Protein AF-A0A838HNY4-F1 (afdb_monomer)

Structure (mmCIF, N/CA/C/O backbone):
data_AF-A0A838HNY4-F1
#
_entry.id   AF-A0A838HNY4-F1
#
loop_
_atom_site.group_PDB
_atom_site.id
_atom_site.type_symbol
_atom_site.label_atom_id
_atom_site.label_alt_id
_atom_site.label_comp_id
_atom_site.label_asym_id
_atom_site.label_entity_id
_atom_site.label_seq_id
_atom_site.pdbx_PDB_ins_code
_atom_site.Cartn_x
_atom_site.Cartn_y
_atom_site.Cartn_z
_atom_site.occupancy
_atom_site.B_iso_or_equiv
_atom_site.auth_seq_id
_atom_site.auth_comp_id
_atom_site.auth_asym_id
_atom_site.auth_atom_id
_atom_site.pdbx_PDB_model_num
ATOM 1 N N . MET A 1 1 ? 9.408 7.487 13.469 1.00 67.75 1 MET A N 1
ATOM 2 C CA . MET A 1 1 ? 10.655 7.721 12.706 1.00 67.75 1 MET A CA 1
ATOM 3 C C . MET A 1 1 ? 10.752 6.791 11.508 1.00 67.75 1 MET A C 1
ATOM 5 O O . MET A 1 1 ? 10.951 7.305 10.418 1.00 67.75 1 MET A O 1
ATOM 9 N N . GLU A 1 2 ? 10.502 5.488 11.677 1.00 90.25 2 GLU A N 1
ATOM 10 C CA . GLU A 1 2 ? 10.573 4.501 10.584 1.00 90.25 2 GLU A CA 1
ATOM 11 C C . GLU A 1 2 ? 9.716 4.840 9.360 1.00 90.25 2 GLU A C 1
ATOM 13 O O . GLU A 1 2 ? 10.266 4.947 8.275 1.00 90.25 2 GLU A O 1
ATOM 18 N N . MET A 1 3 ? 8.417 5.132 9.516 1.00 92.62 3 MET A N 1
ATOM 19 C CA . MET A 1 3 ? 7.549 5.403 8.356 1.00 92.62 3 MET A CA 1
ATOM 20 C C . MET A 1 3 ? 8.058 6.552 7.478 1.00 92.62 3 MET A C 1
ATOM 22 O O . MET A 1 3 ? 8.170 6.400 6.271 1.00 92.62 3 MET A O 1
ATOM 26 N N . ARG A 1 4 ? 8.468 7.671 8.090 1.00 94.00 4 ARG A N 1
ATOM 27 C CA . ARG A 1 4 ? 9.034 8.822 7.368 1.00 94.00 4 ARG A CA 1
ATOM 28 C C . ARG A 1 4 ? 10.307 8.451 6.606 1.00 94.00 4 ARG A C 1
ATOM 30 O O . ARG A 1 4 ? 10.502 8.918 5.492 1.00 94.00 4 ARG A O 1
ATOM 37 N N . ARG A 1 5 ? 11.172 7.636 7.213 1.00 95.12 5 ARG A N 1
ATOM 38 C CA . ARG A 1 5 ? 12.412 7.181 6.582 1.00 95.12 5 ARG A CA 1
ATOM 39 C C . ARG A 1 5 ? 12.121 6.258 5.400 1.00 95.12 5 ARG A C 1
ATOM 41 O O . ARG A 1 5 ? 12.681 6.465 4.332 1.00 95.12 5 ARG A O 1
ATOM 48 N N . THR A 1 6 ? 11.233 5.282 5.585 1.00 95.31 6 THR A N 1
ATOM 49 C CA . THR A 1 6 ? 10.832 4.345 4.530 1.00 95.31 6 THR A CA 1
ATOM 50 C C . THR A 1 6 ? 10.193 5.080 3.355 1.00 95.31 6 THR A C 1
ATOM 52 O O . THR A 1 6 ? 10.566 4.817 2.217 1.00 95.31 6 THR A O 1
ATOM 55 N N . THR A 1 7 ? 9.309 6.051 3.616 1.00 94.44 7 THR A N 1
ATOM 56 C CA . THR A 1 7 ? 8.749 6.904 2.561 1.00 94.44 7 THR A CA 1
ATOM 57 C C . THR A 1 7 ? 9.852 7.672 1.842 1.00 94.44 7 THR A C 1
ATOM 59 O O . THR A 1 7 ? 9.873 7.658 0.622 1.00 94.44 7 THR A O 1
ATOM 62 N N . GLY A 1 8 ? 10.806 8.266 2.571 1.00 96.19 8 GLY A N 1
ATOM 63 C CA . GLY A 1 8 ? 11.938 8.980 1.971 1.00 96.19 8 GLY A CA 1
ATOM 64 C C . GLY A 1 8 ? 12.759 8.115 1.011 1.00 96.19 8 GLY A C 1
ATOM 65 O O . GLY A 1 8 ? 12.997 8.528 -0.117 1.00 96.19 8 GLY A O 1
ATOM 66 N N . HIS A 1 9 ? 13.117 6.891 1.414 1.00 96.38 9 HIS A N 1
ATOM 67 C CA . HIS A 1 9 ? 13.822 5.963 0.525 1.00 96.38 9 HIS A CA 1
ATOM 68 C C . HIS A 1 9 ? 12.985 5.587 -0.707 1.00 96.38 9 HIS A C 1
ATOM 70 O O . HIS A 1 9 ? 13.527 5.495 -1.801 1.00 96.38 9 HIS A O 1
ATOM 76 N N . LEU A 1 10 ? 11.672 5.372 -0.555 1.00 95.75 10 LEU A N 1
ATOM 77 C CA . LEU A 1 10 ? 10.804 5.065 -1.696 1.00 95.75 10 LEU A CA 1
ATOM 78 C C . LEU A 1 10 ? 10.710 6.261 -2.654 1.00 95.75 10 LEU A C 1
ATOM 80 O O . LEU A 1 10 ? 10.773 6.075 -3.866 1.00 95.75 10 LEU A O 1
ATOM 84 N N . THR A 1 11 ? 10.642 7.484 -2.121 1.00 95.69 11 THR A N 1
ATOM 85 C CA . THR A 1 11 ? 10.626 8.726 -2.907 1.00 95.69 11 THR A CA 1
ATOM 86 C C . THR A 1 11 ? 11.884 8.899 -3.764 1.00 95.69 11 THR A C 1
ATOM 88 O O . THR A 1 11 ? 11.793 9.438 -4.859 1.00 95.69 11 THR A O 1
ATOM 91 N N . GLU A 1 12 ? 13.045 8.412 -3.319 1.00 96.44 12 GLU A N 1
ATOM 92 C CA . GLU A 1 12 ? 14.286 8.438 -4.113 1.00 96.44 12 GLU A CA 1
ATOM 93 C C . GLU A 1 12 ? 14.263 7.475 -5.313 1.00 96.44 12 GLU A C 1
ATOM 95 O O . GLU A 1 12 ? 15.058 7.620 -6.244 1.00 96.44 12 GLU A O 1
ATOM 100 N N . LEU A 1 13 ? 13.370 6.482 -5.298 1.00 95.25 13 LEU A N 1
ATOM 101 C CA . LEU A 1 13 ? 13.267 5.469 -6.346 1.00 95.25 13 LEU A CA 1
ATOM 102 C C . LEU A 1 13 ? 12.204 5.805 -7.390 1.00 95.25 13 LEU A C 1
ATOM 104 O O . LEU A 1 13 ? 12.323 5.330 -8.518 1.00 95.25 13 LEU A O 1
ATOM 108 N N . VAL A 1 14 ? 11.182 6.580 -7.028 1.00 95.00 14 VAL A N 1
ATOM 109 C CA . VAL A 1 14 ? 10.046 6.902 -7.903 1.00 95.00 14 VAL A CA 1
ATOM 110 C C . VAL A 1 14 ? 10.298 8.182 -8.724 1.00 95.00 14 VAL A C 1
ATOM 112 O O . VAL A 1 14 ? 11.007 9.078 -8.264 1.00 95.00 14 VAL A O 1
ATOM 115 N N . PRO A 1 15 ? 9.723 8.308 -9.936 1.00 96.50 15 PRO A N 1
ATOM 116 C CA . PRO A 1 15 ? 8.837 7.340 -10.575 1.00 96.50 15 PRO A CA 1
ATOM 117 C C . PRO A 1 15 ? 9.575 6.083 -11.054 1.00 96.50 15 PRO A C 1
ATOM 119 O O . PRO A 1 15 ? 10.729 6.149 -11.469 1.00 96.50 15 PRO A O 1
ATOM 122 N N . VAL A 1 16 ? 8.887 4.942 -11.007 1.00 96.69 16 VAL A N 1
ATOM 123 C CA . VAL A 1 16 ? 9.326 3.688 -11.643 1.00 96.69 16 VAL A CA 1
ATOM 124 C C . VAL A 1 16 ? 8.280 3.189 -12.628 1.00 96.69 16 VAL A C 1
ATOM 126 O O . VAL A 1 16 ? 7.083 3.411 -12.453 1.00 96.69 16 VAL A O 1
ATOM 129 N N . THR A 1 17 ? 8.723 2.481 -13.656 1.00 97.56 17 THR A N 1
ATOM 130 C CA . THR A 1 17 ? 7.870 1.789 -14.625 1.00 97.56 17 THR A CA 1
ATOM 131 C C . THR A 1 17 ? 7.929 0.279 -14.418 1.00 97.56 17 THR A C 1
ATOM 133 O O . THR A 1 17 ? 8.918 -0.254 -13.916 1.00 97.56 17 THR A O 1
ATOM 136 N N . ALA A 1 18 ? 6.893 -0.439 -14.860 1.00 95.88 18 ALA A N 1
ATOM 137 C CA . ALA A 1 18 ? 6.887 -1.902 -14.822 1.00 95.88 18 ALA A CA 1
ATOM 138 C C . ALA A 1 18 ? 8.100 -2.504 -15.558 1.00 95.88 18 ALA A C 1
ATOM 140 O O . ALA A 1 18 ? 8.735 -3.416 -15.040 1.00 95.88 18 ALA A O 1
ATOM 141 N N . ALA A 1 19 ? 8.476 -1.933 -16.709 1.00 96.69 19 ALA A N 1
ATOM 142 C CA . ALA A 1 19 ? 9.626 -2.382 -17.494 1.00 96.69 19 ALA A CA 1
ATOM 143 C C . ALA A 1 19 ? 10.960 -2.236 -16.739 1.00 96.69 19 ALA A C 1
ATOM 145 O O . ALA A 1 19 ? 11.823 -3.103 -16.843 1.00 96.69 19 ALA A O 1
ATOM 146 N N . GLU A 1 20 ? 11.142 -1.169 -15.953 1.00 96.81 20 GLU A N 1
ATOM 147 C CA . GLU A 1 20 ? 12.337 -1.005 -15.112 1.00 96.81 20 GLU A CA 1
ATOM 148 C C . GLU A 1 20 ? 12.377 -2.021 -13.967 1.00 96.81 20 GLU A C 1
ATOM 150 O O . GLU A 1 20 ? 13.442 -2.553 -13.658 1.00 96.81 20 GLU A O 1
ATOM 155 N N . LEU A 1 21 ? 11.226 -2.304 -13.347 1.00 95.88 21 LEU A N 1
ATOM 156 C CA . LEU A 1 21 ? 11.118 -3.315 -12.291 1.00 95.88 21 LEU A CA 1
ATOM 157 C C . LEU A 1 21 ? 11.334 -4.735 -12.842 1.00 95.88 21 LEU A C 1
ATOM 159 O O . LEU A 1 21 ? 11.882 -5.590 -12.153 1.00 95.88 21 LEU A O 1
ATOM 163 N N . GLU A 1 22 ? 10.946 -4.990 -14.088 1.00 95.25 22 GLU A N 1
ATOM 164 C CA . GLU A 1 22 ? 11.185 -6.268 -14.759 1.00 95.25 22 GLU A CA 1
ATOM 165 C C . GLU A 1 22 ? 12.661 -6.439 -15.156 1.00 95.25 22 GLU A C 1
ATOM 167 O O . GLU A 1 22 ? 13.231 -7.521 -15.008 1.00 95.25 22 GLU A O 1
ATOM 172 N N . ALA A 1 23 ? 13.309 -5.360 -15.608 1.00 96.69 23 ALA A N 1
ATOM 173 C CA . ALA A 1 23 ? 14.697 -5.382 -16.062 1.00 96.69 23 ALA A CA 1
ATOM 174 C C . ALA A 1 23 ? 15.736 -5.428 -14.923 1.00 96.69 23 ALA A C 1
ATOM 176 O O . ALA A 1 23 ? 16.845 -5.925 -15.133 1.00 96.69 23 ALA A O 1
ATOM 177 N N . ASP A 1 24 ? 15.411 -4.919 -13.728 1.00 96.62 24 ASP A N 1
ATOM 178 C CA . ASP A 1 24 ? 16.316 -4.893 -12.573 1.00 96.62 24 ASP A CA 1
ATOM 179 C C . ASP A 1 24 ? 15.670 -5.491 -11.316 1.00 96.62 24 ASP A C 1
ATOM 181 O O . ASP A 1 24 ? 14.986 -4.819 -10.537 1.00 96.62 24 ASP A O 1
ATOM 185 N N . TRP A 1 25 ? 15.981 -6.765 -11.063 1.00 93.75 25 TRP A N 1
ATOM 186 C CA . TRP A 1 25 ? 15.477 -7.497 -9.901 1.00 93.75 25 TRP A CA 1
ATOM 187 C C . TRP A 1 25 ? 15.862 -6.857 -8.559 1.00 93.75 25 TRP A C 1
ATOM 189 O O . TRP A 1 25 ? 15.126 -7.004 -7.585 1.00 93.75 25 TRP A O 1
ATOM 199 N N . ARG A 1 26 ? 16.994 -6.139 -8.473 1.00 96.69 26 ARG A N 1
ATOM 200 C CA . ARG A 1 26 ? 17.410 -5.477 -7.223 1.00 96.69 26 ARG A CA 1
ATOM 201 C C . ARG A 1 26 ? 16.536 -4.267 -6.955 1.00 96.69 26 ARG A C 1
ATOM 203 O O . ARG A 1 26 ? 16.110 -4.061 -5.820 1.00 96.69 26 ARG A O 1
ATOM 210 N N . ARG A 1 27 ? 16.262 -3.485 -8.003 1.00 96.00 27 ARG A N 1
ATOM 211 C CA . ARG A 1 27 ? 15.351 -2.342 -7.927 1.00 96.00 27 ARG A CA 1
ATOM 212 C C . ARG A 1 27 ? 13.949 -2.806 -7.552 1.00 96.00 27 ARG A C 1
ATOM 214 O O . ARG A 1 27 ? 13.369 -2.243 -6.628 1.00 96.00 27 ARG A O 1
ATOM 221 N N . ARG A 1 28 ? 13.452 -3.867 -8.197 1.00 95.19 28 ARG A N 1
ATOM 222 C CA . ARG A 1 28 ? 12.175 -4.505 -7.850 1.00 95.19 28 ARG A CA 1
ATOM 223 C C . ARG A 1 28 ? 12.119 -4.923 -6.386 1.00 95.19 28 ARG A C 1
ATOM 225 O O . ARG A 1 28 ? 11.242 -4.446 -5.677 1.00 95.19 28 ARG A O 1
ATOM 232 N N . ALA A 1 29 ? 13.080 -5.722 -5.924 1.00 94.38 29 ALA A N 1
ATOM 233 C CA . ALA A 1 29 ? 13.099 -6.215 -4.549 1.00 94.38 29 ALA A CA 1
ATOM 234 C C . ALA A 1 29 ? 13.136 -5.072 -3.520 1.00 94.38 29 ALA A C 1
ATOM 236 O O . ALA A 1 29 ? 12.493 -5.149 -2.475 1.00 94.38 29 ALA A O 1
ATOM 237 N N . LEU A 1 30 ? 13.864 -3.988 -3.811 1.00 96.44 30 LEU A N 1
ATOM 238 C CA . LEU A 1 30 ? 13.903 -2.819 -2.936 1.00 96.44 30 LEU A CA 1
ATOM 239 C C . LEU A 1 30 ? 12.557 -2.077 -2.903 1.00 96.44 30 LEU A C 1
ATOM 241 O O . LEU A 1 30 ? 12.102 -1.710 -1.821 1.00 96.44 30 LEU A O 1
ATOM 245 N N . VAL A 1 31 ? 11.917 -1.867 -4.058 1.00 96.56 31 VAL A N 1
ATOM 246 C CA . VAL A 1 31 ? 10.597 -1.217 -4.142 1.00 96.56 31 VAL A CA 1
ATOM 247 C C . VAL A 1 31 ? 9.531 -2.059 -3.441 1.00 96.56 31 VAL A C 1
ATOM 249 O O . VAL A 1 31 ? 8.792 -1.518 -2.621 1.00 96.56 31 VAL A O 1
ATOM 252 N N . GLU A 1 32 ? 9.491 -3.367 -3.705 1.00 95.38 32 GLU A N 1
ATOM 253 C CA . GLU A 1 32 ? 8.602 -4.321 -3.031 1.00 95.38 32 GLU A CA 1
ATOM 254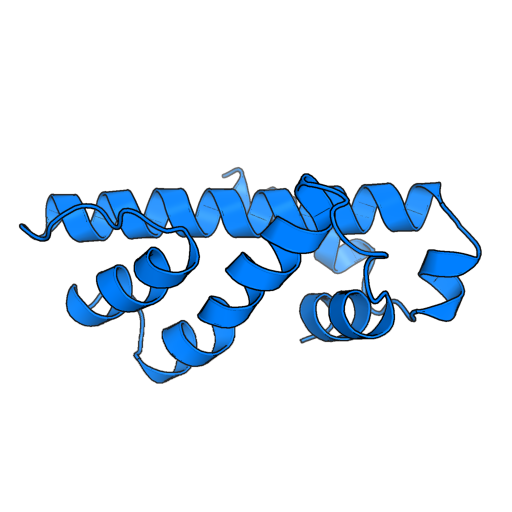 C C . GLU A 1 32 ? 8.797 -4.249 -1.512 1.00 95.38 32 GLU A C 1
ATOM 256 O O . GLU A 1 32 ? 7.847 -3.965 -0.788 1.00 95.38 32 GLU A O 1
ATOM 261 N N . HIS A 1 33 ? 10.036 -4.370 -1.026 1.00 95.12 33 HIS A N 1
ATOM 262 C CA . HIS A 1 33 ? 10.332 -4.322 0.405 1.00 95.12 33 HIS A CA 1
ATOM 263 C C . HIS A 1 33 ? 9.890 -3.010 1.072 1.00 95.12 33 HIS A C 1
ATOM 265 O O . HIS A 1 33 ? 9.291 -3.017 2.151 1.00 95.12 33 HIS A O 1
ATOM 271 N N . LEU A 1 34 ? 10.184 -1.862 0.453 1.00 96.62 34 LEU A N 1
ATOM 272 C CA . LEU A 1 34 ? 9.789 -0.558 0.991 1.00 96.62 34 LEU A CA 1
ATOM 273 C C . LEU A 1 34 ? 8.265 -0.397 0.997 1.00 96.62 34 LEU A C 1
ATOM 275 O O . LEU A 1 34 ?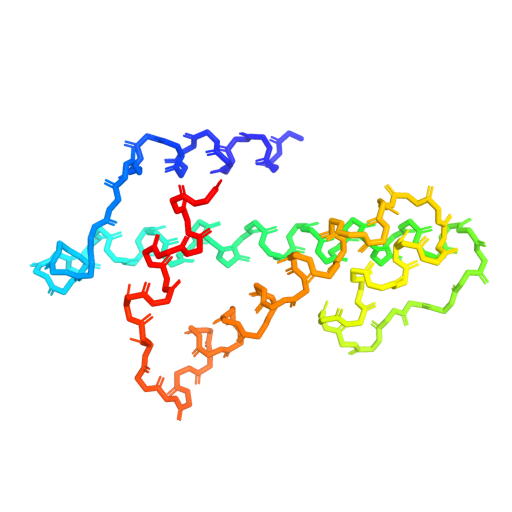 7.713 0.112 1.975 1.00 96.62 34 LEU A O 1
ATOM 279 N N . PHE A 1 35 ? 7.587 -0.859 -0.055 1.00 95.75 35 PHE A N 1
ATOM 280 C CA . PHE A 1 35 ? 6.131 -0.848 -0.150 1.00 95.75 35 PHE A CA 1
ATOM 281 C C . PHE A 1 35 ? 5.487 -1.720 0.935 1.00 95.75 35 PHE A C 1
ATOM 283 O O . PHE A 1 35 ? 4.659 -1.228 1.705 1.00 95.75 35 PHE A O 1
ATOM 290 N N . GLU A 1 36 ? 5.911 -2.980 1.065 1.00 94.88 36 GLU A N 1
ATOM 291 C CA . GLU A 1 36 ? 5.431 -3.889 2.110 1.00 94.88 36 GLU A CA 1
ATOM 292 C C . GLU A 1 36 ? 5.612 -3.273 3.497 1.00 94.88 36 GLU A C 1
ATOM 294 O O . GLU A 1 36 ? 4.684 -3.265 4.312 1.00 94.88 36 GLU A O 1
ATOM 299 N N . ARG A 1 37 ? 6.786 -2.679 3.744 1.00 96.00 37 ARG A N 1
ATOM 300 C CA . ARG A 1 37 ? 7.106 -2.053 5.023 1.00 96.00 37 ARG A CA 1
ATOM 301 C C . ARG A 1 37 ? 6.201 -0.864 5.337 1.00 96.00 37 ARG A C 1
ATOM 303 O O . ARG A 1 37 ? 5.799 -0.694 6.489 1.00 96.00 37 ARG A O 1
ATOM 310 N N . LEU A 1 38 ? 5.871 -0.037 4.344 1.00 96.06 38 LEU A N 1
ATOM 311 C CA . LEU A 1 38 ? 4.937 1.079 4.520 1.00 96.06 38 LEU A CA 1
ATOM 312 C C . LEU A 1 38 ? 3.524 0.592 4.833 1.00 96.06 38 LEU A C 1
ATOM 314 O O . LEU A 1 38 ? 2.875 1.146 5.725 1.00 96.06 38 LEU A O 1
ATOM 318 N N . VAL A 1 39 ? 3.060 -0.452 4.148 1.00 95.31 39 VAL A N 1
ATOM 319 C CA . VAL A 1 39 ? 1.752 -1.059 4.415 1.00 95.31 39 VAL A CA 1
ATOM 320 C C . VAL A 1 39 ? 1.703 -1.644 5.829 1.00 95.31 39 VAL A C 1
ATOM 322 O O . VAL A 1 39 ? 0.769 -1.344 6.569 1.00 95.31 39 VAL A O 1
ATOM 325 N N . GLU A 1 40 ? 2.719 -2.395 6.259 1.00 94.69 40 GLU A N 1
ATOM 326 C CA . GLU A 1 40 ? 2.797 -2.950 7.620 1.00 94.69 40 GLU A CA 1
ATOM 327 C C . GLU A 1 40 ? 2.762 -1.874 8.706 1.00 94.69 40 GLU A C 1
ATOM 329 O O . GLU A 1 40 ? 2.020 -1.990 9.683 1.00 94.69 40 GLU A O 1
ATOM 334 N N . LEU A 1 41 ? 3.553 -0.811 8.536 1.00 95.69 41 LEU A N 1
ATOM 335 C CA . LEU A 1 41 ? 3.575 0.309 9.474 1.00 95.69 41 LEU A CA 1
ATOM 336 C C . LEU A 1 41 ? 2.215 1.008 9.528 1.00 95.69 41 LEU A C 1
ATOM 338 O O . LEU A 1 41 ? 1.752 1.348 10.617 1.00 95.69 41 LEU A O 1
ATOM 342 N N . SER A 1 42 ? 1.560 1.177 8.377 1.00 95.44 42 SER A N 1
ATOM 343 C CA . SER A 1 42 ? 0.221 1.767 8.299 1.00 95.44 42 SER A CA 1
ATOM 344 C C . SER A 1 42 ? -0.797 0.917 9.056 1.00 95.44 42 SER A C 1
ATOM 346 O O . SER A 1 42 ? -1.526 1.437 9.894 1.00 95.44 42 SER A O 1
ATOM 348 N N . VAL A 1 43 ? -0.800 -0.399 8.828 1.00 94.56 43 VAL A N 1
ATOM 349 C CA . VAL A 1 43 ? -1.698 -1.346 9.504 1.00 94.56 43 VAL A CA 1
ATOM 350 C C . VAL A 1 43 ? -1.456 -1.350 11.013 1.00 94.56 43 VAL A C 1
ATOM 352 O O . VAL A 1 43 ? -2.410 -1.259 11.781 1.00 94.56 43 VAL A O 1
ATOM 355 N N . ALA A 1 44 ? -0.199 -1.380 11.461 1.00 93.88 44 ALA A N 1
ATOM 356 C CA . ALA A 1 44 ? 0.133 -1.323 12.884 1.00 93.88 44 ALA A CA 1
ATOM 357 C C . ALA A 1 44 ? -0.364 -0.027 13.552 1.00 93.88 44 ALA A C 1
ATOM 359 O O . ALA A 1 44 ? -0.939 -0.077 14.642 1.00 93.88 44 ALA A O 1
ATOM 360 N N . ILE A 1 45 ? -0.182 1.125 12.895 1.00 93.69 45 ILE A N 1
ATOM 361 C CA . ILE A 1 45 ? -0.685 2.420 13.379 1.00 93.69 45 ILE A CA 1
ATOM 362 C C . ILE A 1 45 ? -2.215 2.405 13.438 1.00 93.69 45 ILE A C 1
ATOM 364 O O . ILE A 1 45 ? -2.790 2.754 14.469 1.00 93.69 45 ILE A O 1
ATOM 368 N N . ASN A 1 46 ? -2.868 1.961 12.366 1.00 94.38 46 ASN A N 1
ATOM 369 C CA . ASN A 1 46 ? -4.321 1.885 12.269 1.00 94.38 46 ASN A CA 1
ATOM 370 C C . ASN A 1 46 ? -4.919 1.021 13.384 1.00 94.38 46 ASN A C 1
ATOM 372 O O . ASN A 1 46 ? -5.819 1.466 14.095 1.00 94.38 46 ASN A O 1
ATOM 376 N N . SER A 1 47 ? -4.380 -0.184 13.583 1.00 92.81 47 SER A N 1
ATOM 377 C CA . SER A 1 47 ? -4.819 -1.109 14.629 1.00 92.81 47 SER A CA 1
ATOM 378 C C . SER A 1 47 ? -4.616 -0.530 16.026 1.00 92.81 47 SER A C 1
ATOM 380 O O . SER A 1 47 ? -5.505 -0.637 16.870 1.00 92.81 47 SER A O 1
ATOM 382 N N . HIS A 1 48 ? -3.477 0.126 16.273 1.00 92.62 48 HIS A N 1
ATOM 383 C CA . HIS A 1 48 ? -3.217 0.783 17.551 1.00 92.62 48 HIS A CA 1
ATOM 384 C C . HIS A 1 48 ? -4.229 1.899 17.833 1.00 92.62 48 HIS A C 1
ATOM 386 O O . HIS A 1 48 ? -4.781 1.975 18.930 1.00 92.62 48 HIS A O 1
ATOM 392 N N . VAL A 1 49 ? -4.507 2.747 16.840 1.00 92.00 49 VAL A N 1
ATOM 393 C CA . VAL A 1 49 ? -5.445 3.865 16.985 1.00 92.00 49 VAL A CA 1
ATOM 394 C C . VAL A 1 49 ? -6.885 3.382 17.150 1.00 92.00 49 VAL A C 1
ATOM 396 O O . VAL A 1 49 ? -7.596 3.899 18.013 1.00 92.00 49 VAL A O 1
ATOM 399 N N . ALA A 1 50 ? -7.305 2.379 16.377 1.00 90.62 50 ALA A N 1
ATOM 400 C CA . ALA A 1 50 ? -8.630 1.780 16.501 1.00 90.62 50 ALA A CA 1
ATOM 401 C C . ALA A 1 50 ? -8.845 1.190 17.906 1.00 90.62 50 ALA A C 1
ATOM 403 O O . ALA A 1 50 ? -9.845 1.501 18.555 1.00 90.62 50 ALA A O 1
ATOM 404 N N . ALA A 1 51 ? -7.869 0.432 18.420 1.00 90.06 51 ALA A N 1
ATOM 405 C CA . ALA A 1 51 ? -7.923 -0.135 19.768 1.00 90.06 51 ALA A CA 1
ATOM 406 C C . ALA A 1 51 ? -7.947 0.950 20.860 1.00 90.06 51 ALA A C 1
ATOM 408 O O . ALA A 1 51 ? -8.748 0.887 21.793 1.00 90.06 51 ALA A O 1
ATOM 409 N N . ALA A 1 52 ? -7.112 1.986 20.730 1.00 90.88 52 ALA A N 1
ATOM 410 C CA . ALA A 1 52 ? -7.041 3.083 21.697 1.00 90.88 52 ALA A CA 1
ATOM 411 C C . ALA A 1 52 ? -8.345 3.897 21.791 1.00 90.88 52 ALA A C 1
ATOM 413 O O . ALA A 1 52 ? -8.605 4.523 22.817 1.00 90.88 52 ALA A O 1
ATOM 414 N N . ARG A 1 53 ? -9.174 3.889 20.738 1.00 88.12 53 ARG A N 1
ATOM 415 C CA . ARG A 1 53 ? -10.470 4.585 20.692 1.00 88.12 53 ARG A CA 1
ATOM 416 C C . ARG A 1 53 ? -11.662 3.678 21.032 1.00 88.12 53 ARG A C 1
ATOM 418 O O . ARG A 1 53 ? -12.802 4.061 20.791 1.00 88.12 53 ARG A O 1
ATOM 425 N N . GLY A 1 54 ? -11.409 2.507 21.624 1.00 72.69 54 GLY A N 1
ATOM 426 C CA . GLY A 1 54 ? -12.444 1.572 22.081 1.00 72.69 54 GLY A CA 1
ATOM 427 C C . GLY A 1 54 ? -13.012 0.668 20.984 1.00 72.69 54 GLY A C 1
ATOM 428 O O . GLY A 1 54 ? -14.001 -0.022 21.223 1.00 72.69 54 GLY A O 1
ATOM 429 N N . GLY A 1 55 ? -12.404 0.670 19.794 1.00 75.06 55 GLY A N 1
ATOM 430 C CA . GLY A 1 55 ? -12.733 -0.244 18.707 1.00 75.06 55 GLY A CA 1
ATOM 431 C C . GLY A 1 55 ? -12.083 -1.618 18.877 1.00 75.06 55 GLY A C 1
ATOM 432 O O . GLY A 1 55 ? -11.137 -1.798 19.646 1.00 75.06 55 GLY A O 1
ATOM 433 N N . VAL A 1 56 ? -12.586 -2.597 18.126 1.00 72.44 56 VAL A N 1
ATOM 434 C CA . VAL A 1 56 ? -11.966 -3.925 18.024 1.00 72.44 56 VAL A CA 1
ATOM 435 C C . VAL A 1 56 ? -10.784 -3.835 17.050 1.00 72.44 56 VAL A C 1
ATOM 437 O O . VAL A 1 56 ? -10.939 -3.233 15.982 1.00 72.44 56 VAL A O 1
ATOM 440 N N . PRO A 1 57 ? -9.604 -4.388 17.390 1.00 70.50 57 PRO A N 1
ATOM 441 C CA . PRO A 1 57 ? -8.500 -4.477 16.447 1.00 70.50 57 PRO A CA 1
ATOM 442 C C . PRO A 1 57 ? -8.949 -5.223 15.183 1.00 70.50 57 PRO A C 1
ATOM 444 O O . PRO A 1 57 ? -9.604 -6.251 15.301 1.00 70.50 57 PRO A O 1
ATOM 447 N N . PRO A 1 58 ? -8.618 -4.724 13.988 1.00 80.50 58 PRO A N 1
ATOM 448 C CA . PRO A 1 58 ? -8.998 -5.364 12.737 1.00 80.50 58 PRO A CA 1
ATOM 449 C C . PRO A 1 58 ? -8.291 -6.717 12.584 1.00 80.50 5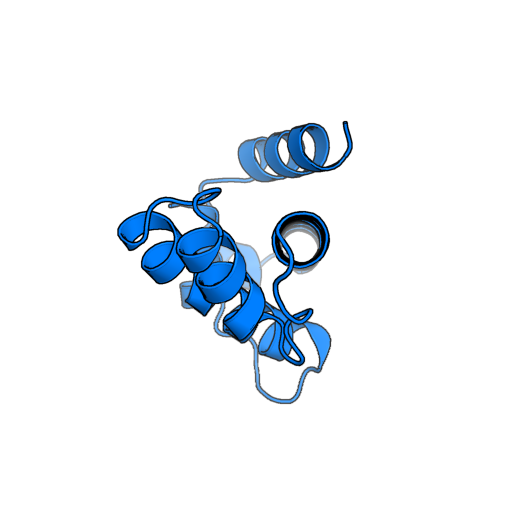8 PRO A C 1
ATOM 451 O O . PRO A 1 58 ? -7.075 -6.817 12.761 1.00 80.50 58 PRO A O 1
ATOM 454 N N . ASP A 1 59 ? -9.049 -7.731 12.178 1.00 81.00 59 ASP A N 1
ATOM 455 C CA . ASP A 1 59 ? -8.545 -9.097 11.971 1.00 81.00 59 ASP A CA 1
ATOM 456 C C . ASP A 1 59 ? -7.763 -9.227 10.649 1.00 81.00 59 ASP A C 1
ATOM 458 O O . ASP A 1 59 ? -6.997 -10.167 10.438 1.00 81.00 59 ASP A O 1
ATOM 462 N N . GLU A 1 60 ? -7.940 -8.252 9.753 1.00 86.25 60 GLU A N 1
ATOM 463 C CA . GLU A 1 60 ? -7.360 -8.212 8.415 1.00 86.25 60 GLU A CA 1
ATOM 464 C C . GLU A 1 60 ? -6.657 -6.877 8.140 1.00 86.25 60 GLU A C 1
ATOM 466 O O . GLU A 1 60 ? -7.116 -5.803 8.537 1.00 86.25 60 GLU A O 1
ATOM 471 N N . TYR A 1 61 ? -5.576 -6.920 7.354 1.00 87.81 61 TYR A N 1
ATOM 472 C CA . TYR A 1 61 ? -4.791 -5.729 7.003 1.00 87.81 61 TYR A CA 1
ATOM 473 C C . TYR A 1 61 ? -5.649 -4.658 6.320 1.00 87.81 61 TYR A C 1
ATOM 475 O O . TYR A 1 61 ? -5.585 -3.481 6.680 1.00 87.81 61 TYR A O 1
ATOM 483 N N . ARG A 1 62 ? -6.497 -5.062 5.365 1.00 89.38 62 ARG A N 1
ATOM 484 C CA . ARG A 1 62 ? -7.387 -4.143 4.641 1.00 89.38 62 ARG A CA 1
ATOM 485 C C . ARG A 1 62 ? -8.418 -3.499 5.567 1.00 89.38 62 ARG A C 1
ATOM 487 O O . ARG A 1 62 ? -8.677 -2.304 5.446 1.00 89.38 62 ARG A O 1
ATOM 494 N N . ALA A 1 63 ? -8.958 -4.265 6.516 1.00 91.94 63 ALA A N 1
ATOM 495 C CA . ALA A 1 63 ? -9.930 -3.769 7.486 1.00 91.94 63 ALA A CA 1
ATOM 496 C C . ALA A 1 63 ? -9.340 -2.685 8.404 1.00 91.94 63 ALA A C 1
ATOM 498 O O . ALA A 1 63 ? -10.085 -1.843 8.904 1.00 91.94 63 ALA A O 1
ATOM 499 N N . SER A 1 64 ? -8.013 -2.641 8.574 1.00 94.94 64 SER A N 1
ATOM 500 C CA . SER A 1 64 ? -7.369 -1.632 9.419 1.00 94.94 64 SER A CA 1
ATOM 501 C C . SER A 1 64 ? -7.595 -0.195 8.957 1.00 94.94 64 SER A C 1
ATOM 503 O O . SER A 1 64 ? -7.846 0.674 9.789 1.00 94.94 64 SER A O 1
ATOM 505 N N . PHE A 1 65 ? -7.588 0.064 7.648 1.00 95.19 65 PHE A N 1
ATOM 506 C CA . PHE A 1 65 ? -7.804 1.409 7.108 1.00 95.19 65 PHE A CA 1
ATOM 507 C C . PHE A 1 65 ? -9.222 1.898 7.397 1.00 95.19 65 PHE A C 1
ATOM 509 O O . PHE A 1 65 ? -9.405 3.021 7.869 1.00 95.19 65 PHE A O 1
ATOM 516 N N . LYS A 1 66 ? -10.214 1.019 7.216 1.00 93.62 66 LYS A N 1
ATOM 517 C CA . LYS A 1 66 ? -11.598 1.302 7.599 1.00 93.62 66 LYS A CA 1
ATOM 518 C C . LYS A 1 66 ? -11.731 1.524 9.107 1.00 93.62 66 LYS A C 1
ATOM 520 O O . LYS A 1 66 ? -12.339 2.508 9.510 1.00 93.62 66 LYS A O 1
ATOM 525 N N . ALA A 1 67 ? -11.131 0.668 9.933 1.00 93.12 67 ALA A N 1
ATOM 526 C CA . ALA A 1 67 ? -11.185 0.811 11.387 1.00 93.12 67 ALA A CA 1
ATOM 527 C C . ALA A 1 67 ? -10.582 2.146 11.859 1.00 93.12 67 ALA A C 1
ATOM 529 O O . ALA A 1 67 ? -11.128 2.798 12.745 1.00 93.12 67 ALA A O 1
ATOM 530 N N . ALA A 1 68 ? -9.490 2.598 11.239 1.00 93.50 68 ALA A N 1
ATOM 531 C CA . ALA A 1 68 ? -8.892 3.891 11.544 1.00 93.50 68 ALA A CA 1
ATOM 532 C C . ALA A 1 68 ? -9.748 5.081 11.067 1.00 93.50 68 ALA A C 1
ATOM 534 O O . ALA A 1 68 ? -9.768 6.118 11.737 1.00 93.50 68 ALA A O 1
ATOM 535 N N . ALA A 1 69 ? -10.478 4.944 9.955 1.00 94.50 69 ALA A N 1
ATOM 536 C CA . ALA A 1 69 ? -11.453 5.943 9.515 1.00 94.50 69 ALA A CA 1
ATOM 537 C C . ALA A 1 69 ? -12.675 6.011 10.439 1.00 94.50 69 ALA A C 1
ATOM 539 O O . ALA A 1 69 ? -13.045 7.098 10.876 1.00 94.50 69 ALA A O 1
ATOM 540 N N . ASP A 1 70 ? -13.238 4.861 10.816 1.00 93.12 70 ASP A N 1
ATOM 541 C CA . ASP A 1 70 ? -14.353 4.762 11.768 1.00 93.12 70 ASP A CA 1
ATOM 542 C C . ASP A 1 70 ? -13.960 5.335 13.140 1.00 93.12 70 ASP A C 1
ATOM 544 O O . ASP A 1 70 ? -14.754 5.987 13.816 1.00 93.12 70 ASP A O 1
ATOM 548 N N . ALA A 1 71 ? -12.695 5.157 13.526 1.00 92.19 71 ALA A N 1
ATOM 549 C CA . ALA A 1 71 ? -12.130 5.749 14.727 1.00 92.19 71 ALA A CA 1
ATOM 550 C C . ALA A 1 71 ? -11.878 7.263 14.591 1.00 92.19 71 ALA A C 1
ATOM 552 O O . ALA A 1 71 ? -11.566 7.897 15.594 1.00 92.19 71 ALA A O 1
ATOM 553 N N . GLY A 1 72 ? -11.991 7.863 13.401 1.00 92.38 72 GLY A N 1
ATOM 554 C CA . GLY A 1 72 ? -11.782 9.292 13.139 1.00 92.38 72 GLY A CA 1
ATOM 555 C C . GLY A 1 72 ? -10.311 9.712 13.060 1.00 92.38 72 GLY A C 1
ATOM 556 O O . GLY A 1 72 ? -9.968 10.835 13.433 1.00 92.38 72 GLY A O 1
ATOM 557 N N . ALA A 1 73 ? -9.416 8.797 12.688 1.00 92.44 73 ALA A N 1
ATOM 558 C CA . ALA A 1 73 ? -7.980 9.052 12.541 1.00 92.44 73 ALA A CA 1
ATOM 559 C C . ALA A 1 73 ? -7.527 9.160 11.079 1.00 92.44 73 ALA A C 1
ATOM 561 O O . ALA A 1 73 ? -6.507 9.786 10.797 1.00 92.44 73 ALA A O 1
ATOM 562 N N . LEU A 1 74 ? -8.304 8.586 10.164 1.00 93.81 74 LEU A N 1
ATOM 563 C CA . LEU A 1 74 ? -8.167 8.736 8.720 1.00 93.81 74 LEU A CA 1
ATOM 564 C C . LEU A 1 74 ? -9.448 9.342 8.146 1.00 93.81 74 LEU A C 1
ATOM 566 O O . LEU A 1 74 ? -10.543 9.081 8.638 1.00 93.81 74 LEU A O 1
ATOM 570 N N . GLN A 1 75 ? -9.314 10.150 7.094 1.00 96.25 75 GLN A N 1
ATOM 571 C CA . GLN A 1 75 ? -10.480 10.536 6.303 1.00 96.25 75 GLN A CA 1
ATOM 572 C C . GLN A 1 75 ? -10.998 9.305 5.542 1.00 96.25 75 GLN A C 1
ATOM 574 O O . GLN A 1 75 ? -10.165 8.533 5.058 1.00 96.25 75 GLN A O 1
ATOM 579 N N . PRO A 1 76 ? -12.324 9.121 5.403 1.00 94.62 76 PRO A N 1
ATOM 580 C CA . PRO A 1 76 ? -12.893 7.975 4.6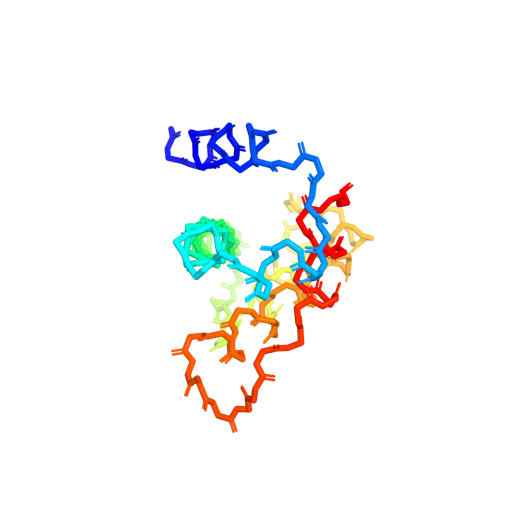92 1.00 94.62 76 PRO A CA 1
ATOM 581 C C . PRO A 1 76 ? -12.321 7.798 3.280 1.00 94.62 76 PRO A C 1
ATOM 583 O O . PRO A 1 76 ? -11.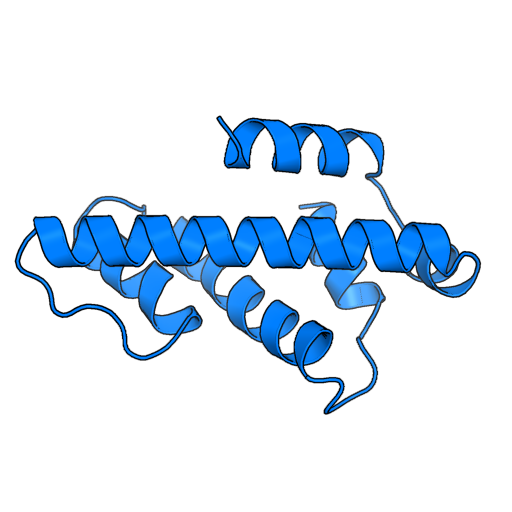823 6.724 2.964 1.00 94.62 76 PRO A O 1
ATOM 586 N N . ASP A 1 77 ? -12.248 8.878 2.498 1.00 95.62 77 ASP A N 1
ATOM 587 C CA . ASP A 1 77 ? -11.719 8.843 1.127 1.00 95.62 77 ASP A CA 1
ATOM 588 C C . ASP A 1 77 ? -10.252 8.382 1.076 1.00 95.62 77 ASP A C 1
ATOM 590 O O . ASP A 1 77 ? -9.841 7.655 0.172 1.00 95.62 77 ASP A O 1
ATOM 594 N N . LEU A 1 78 ? -9.451 8.763 2.078 1.00 93.12 78 LEU A N 1
ATOM 595 C CA . LEU A 1 78 ? -8.058 8.329 2.184 1.00 93.12 78 LEU A CA 1
ATOM 596 C C . LEU A 1 78 ? -7.953 6.860 2.615 1.00 93.12 78 LEU A C 1
ATOM 598 O O . LEU A 1 78 ? -7.069 6.143 2.150 1.00 93.12 78 LEU A O 1
ATOM 602 N N . ALA A 1 79 ? -8.844 6.390 3.487 1.00 94.31 79 ALA A N 1
ATOM 603 C CA . ALA A 1 79 ? -8.900 4.980 3.854 1.00 94.31 79 ALA A CA 1
ATOM 604 C C . ALA A 1 79 ? -9.304 4.098 2.664 1.00 94.31 79 ALA A C 1
ATOM 606 O O . ALA A 1 79 ? -8.707 3.037 2.471 1.00 94.31 79 ALA A O 1
ATOM 607 N N . ASP A 1 80 ? -10.248 4.556 1.842 1.00 93.19 80 ASP A N 1
ATOM 608 C CA . ASP A 1 80 ? -10.659 3.867 0.617 1.00 93.19 80 ASP A CA 1
ATOM 609 C C . ASP A 1 80 ? -9.535 3.842 -0.426 1.00 93.19 80 ASP A C 1
ATOM 611 O O . ASP A 1 80 ? -9.323 2.816 -1.075 1.00 93.19 80 ASP A O 1
ATOM 615 N N . LEU A 1 81 ? -8.760 4.928 -0.532 1.00 92.19 81 LEU A N 1
ATOM 616 C CA . LEU A 1 81 ? -7.584 5.002 -1.400 1.00 92.19 81 LEU A CA 1
ATOM 617 C C . LEU A 1 81 ? -6.462 4.048 -0.959 1.00 92.19 81 LEU A C 1
ATOM 619 O O . 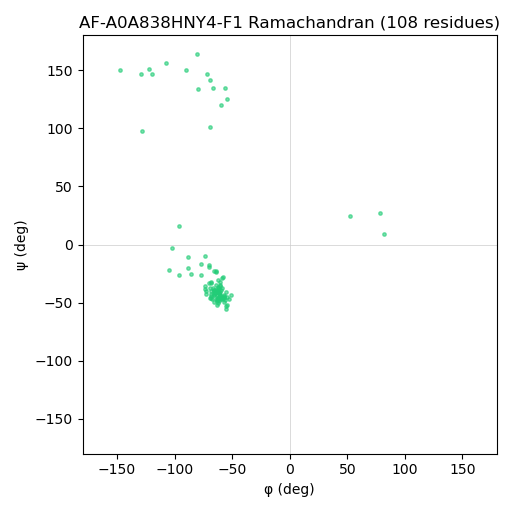LEU A 1 81 ? -5.846 3.392 -1.796 1.00 92.19 81 LEU A O 1
ATOM 623 N N . LEU A 1 82 ? -6.180 3.965 0.346 1.00 92.62 82 LEU A N 1
ATOM 624 C CA . LEU A 1 82 ? -5.057 3.183 0.880 1.00 92.62 82 LEU A CA 1
ATOM 625 C C . LEU A 1 82 ? -5.398 1.707 1.125 1.00 92.62 82 LEU A C 1
ATOM 627 O O . LEU A 1 82 ? -4.511 0.854 1.086 1.00 92.62 82 LEU A O 1
ATOM 631 N N . GLY A 1 83 ? -6.671 1.372 1.346 1.00 91.62 83 GLY A N 1
ATOM 632 C CA . GLY A 1 83 ? -7.128 0.005 1.604 1.00 91.62 83 GLY A CA 1
ATOM 633 C C . GLY A 1 83 ? -6.654 -1.041 0.577 1.00 91.62 83 GLY A C 1
ATOM 634 O O . GLY A 1 83 ? -6.228 -2.124 0.988 1.00 91.62 83 GLY A O 1
ATOM 635 N N . PRO A 1 84 ? -6.680 -0.767 -0.743 1.00 92.38 84 PRO A N 1
ATOM 636 C CA . PRO A 1 84 ? -6.144 -1.666 -1.767 1.00 92.38 84 PRO A CA 1
ATOM 637 C C . PRO A 1 84 ? -4.657 -2.019 -1.605 1.00 92.38 84 PRO A C 1
ATOM 639 O O . PRO A 1 84 ? -4.264 -3.127 -1.973 1.00 92.38 84 PRO A O 1
ATOM 642 N N . ALA A 1 85 ? -3.839 -1.148 -1.000 1.00 91.81 85 ALA A N 1
ATOM 643 C CA . ALA A 1 85 ? -2.410 -1.405 -0.798 1.00 91.81 85 ALA A CA 1
ATOM 644 C C . ALA A 1 85 ? -2.155 -2.636 0.093 1.00 91.81 85 ALA A C 1
ATOM 646 O O . ALA A 1 85 ? -1.194 -3.373 -0.123 1.00 91.81 85 ALA A O 1
ATOM 647 N N . ALA A 1 86 ? -3.058 -2.925 1.040 1.00 91.06 86 ALA A N 1
ATOM 648 C CA . ALA A 1 86 ? -3.017 -4.154 1.835 1.00 91.06 86 ALA A CA 1
ATOM 649 C C . ALA A 1 86 ? -3.172 -5.423 0.982 1.00 91.06 86 ALA A C 1
ATOM 651 O O . ALA A 1 86 ? -2.529 -6.435 1.254 1.00 91.06 86 ALA A O 1
ATOM 652 N N . GLY A 1 87 ? -4.010 -5.367 -0.057 1.00 88.38 87 GLY A N 1
ATOM 653 C CA . GLY A 1 87 ? -4.196 -6.475 -0.990 1.00 88.38 87 GLY A CA 1
ATOM 654 C C . GLY A 1 87 ? -2.950 -6.712 -1.838 1.00 88.38 87 GLY A C 1
ATOM 655 O O . GLY A 1 87 ? -2.479 -7.843 -1.922 1.00 88.38 87 GLY A O 1
ATOM 656 N N . LEU A 1 88 ? -2.370 -5.641 -2.388 1.00 89.38 88 LEU A N 1
ATOM 657 C CA . LEU A 1 88 ? -1.138 -5.727 -3.175 1.00 89.38 88 LEU A CA 1
ATOM 658 C C . LEU A 1 88 ? 0.034 -6.272 -2.342 1.00 89.38 88 LEU A C 1
ATOM 660 O O . LEU A 1 88 ? 0.748 -7.156 -2.801 1.00 89.38 88 LEU A O 1
ATOM 664 N N . ARG A 1 89 ? 0.176 -5.830 -1.085 1.00 90.81 89 ARG A N 1
ATOM 665 C CA . ARG A 1 89 ? 1.169 -6.378 -0.146 1.00 90.81 89 ARG A CA 1
ATOM 666 C C . ARG A 1 89 ? 0.990 -7.885 0.029 1.00 90.81 89 ARG A C 1
ATOM 668 O O . ARG A 1 89 ? 1.970 -8.611 0.019 1.00 90.81 89 ARG A O 1
ATOM 675 N N . ASN A 1 90 ? -0.244 -8.375 0.163 1.00 86.00 90 ASN A N 1
ATOM 676 C CA . ASN A 1 90 ? -0.490 -9.812 0.328 1.00 86.00 90 ASN A CA 1
ATOM 677 C C . ASN A 1 90 ? -0.081 -10.643 -0.892 1.00 86.00 90 ASN A C 1
ATOM 679 O O . ASN A 1 90 ? 0.372 -11.770 -0.695 1.00 86.00 90 ASN A O 1
ATOM 683 N N . VAL A 1 91 ? -0.241 -10.100 -2.105 1.00 86.38 91 VAL A N 1
ATOM 684 C CA . VAL A 1 91 ? 0.227 -10.732 -3.348 1.00 86.38 91 VAL A CA 1
ATOM 685 C C . VAL A 1 91 ? 1.753 -10.805 -3.359 1.00 86.38 91 VAL A C 1
ATOM 687 O O . VAL A 1 91 ? 2.290 -11.891 -3.540 1.00 86.38 91 VAL A O 1
ATOM 690 N N . ILE A 1 92 ? 2.430 -9.688 -3.063 1.00 86.25 92 ILE A N 1
ATOM 691 C CA . ILE A 1 92 ? 3.901 -9.607 -3.036 1.00 86.25 92 ILE A CA 1
ATOM 692 C C . ILE A 1 92 ? 4.493 -10.550 -1.976 1.00 86.25 92 ILE A C 1
ATOM 694 O O . ILE A 1 92 ? 5.391 -11.327 -2.278 1.00 86.25 92 ILE A O 1
ATOM 698 N N . THR A 1 93 ? 3.970 -10.529 -0.745 1.00 81.69 93 THR A N 1
ATOM 699 C CA . THR A 1 93 ? 4.561 -11.272 0.381 1.00 81.69 93 THR A CA 1
ATOM 700 C C . THR A 1 93 ? 4.416 -12.786 0.251 1.00 81.69 93 THR A C 1
ATOM 702 O O . THR A 1 93 ? 5.289 -13.527 0.700 1.00 81.69 93 THR A O 1
ATOM 705 N N . HIS A 1 94 ? 3.288 -13.268 -0.274 1.00 76.12 94 HIS A N 1
ATOM 706 C CA . HIS A 1 94 ? 2.992 -14.701 -0.253 1.00 76.12 94 HIS A CA 1
ATOM 707 C C . HIS A 1 94 ? 3.234 -15.417 -1.583 1.00 76.12 94 HIS A C 1
ATOM 709 O O . HIS A 1 94 ? 3.046 -16.631 -1.629 1.00 76.12 94 HIS A O 1
ATOM 715 N N . ASP A 1 95 ? 3.624 -14.693 -2.638 1.00 66.62 95 ASP A N 1
ATOM 716 C CA . ASP A 1 95 ? 3.995 -15.252 -3.948 1.00 66.62 95 ASP A CA 1
ATOM 717 C C . ASP A 1 95 ? 2.928 -16.206 -4.536 1.00 66.62 95 ASP A C 1
ATOM 719 O O . ASP A 1 95 ? 3.208 -17.110 -5.319 1.00 66.62 95 ASP A O 1
ATOM 723 N N . TYR A 1 96 ? 1.662 -16.047 -4.120 1.00 55.53 96 TYR A N 1
ATOM 724 C CA . TYR A 1 96 ? 0.556 -16.910 -4.558 1.00 55.53 96 TYR A CA 1
ATOM 725 C C . TYR A 1 96 ? 0.188 -16.675 -6.031 1.00 55.53 96 TYR A C 1
ATOM 727 O O . TYR A 1 96 ? -0.504 -17.499 -6.629 1.00 55.53 96 TYR A O 1
ATOM 735 N N . LEU A 1 97 ? 0.611 -15.538 -6.589 1.00 61.19 97 LEU A N 1
ATOM 736 C CA . LEU A 1 97 ? 0.402 -15.073 -7.956 1.00 61.19 97 LEU A CA 1
ATOM 737 C C . LEU A 1 97 ? 1.626 -14.249 -8.371 1.00 61.19 97 LEU A C 1
ATOM 739 O O . LEU A 1 97 ? 2.206 -13.572 -7.524 1.00 61.19 97 LEU A O 1
ATOM 743 N N . ASP A 1 98 ? 1.956 -14.238 -9.665 1.00 74.50 98 ASP A N 1
ATOM 744 C CA . ASP A 1 98 ? 2.940 -13.293 -10.198 1.00 74.50 98 ASP A CA 1
ATOM 745 C C . ASP A 1 98 ? 2.526 -11.855 -9.836 1.00 74.50 98 ASP A C 1
ATOM 747 O O . ASP A 1 98 ? 1.407 -11.421 -10.134 1.00 74.50 98 ASP A O 1
ATOM 751 N N . THR A 1 99 ? 3.422 -11.110 -9.182 1.00 78.75 99 THR A N 1
ATOM 752 C CA . THR A 1 99 ? 3.195 -9.696 -8.864 1.00 78.75 99 THR A CA 1
ATOM 753 C C . THR A 1 99 ? 2.988 -8.897 -10.149 1.00 78.75 99 THR A C 1
ATOM 755 O O . THR A 1 99 ? 3.892 -8.795 -10.981 1.00 78.75 99 THR A O 1
ATOM 758 N N . ASP A 1 100 ? 1.829 -8.251 -10.280 1.00 88.81 100 ASP A N 1
ATOM 759 C CA . ASP A 1 100 ? 1.587 -7.278 -11.343 1.00 88.81 100 ASP A CA 1
ATOM 760 C C . ASP A 1 100 ? 2.436 -6.016 -11.095 1.00 88.81 100 ASP A C 1
ATOM 762 O O . ASP A 1 100 ? 2.119 -5.154 -10.265 1.00 88.81 100 ASP A O 1
ATOM 766 N N . LEU A 1 101 ? 3.551 -5.915 -11.821 1.00 92.44 101 LEU A N 1
ATOM 767 C CA . LEU A 1 101 ? 4.503 -4.810 -11.704 1.00 92.44 101 LEU A CA 1
ATOM 768 C C . LEU A 1 101 ? 3.918 -3.468 -12.157 1.00 92.44 101 LEU A C 1
ATOM 770 O O . LEU A 1 101 ? 4.408 -2.423 -11.726 1.00 92.44 101 LEU A O 1
ATOM 774 N N . ALA A 1 102 ? 2.875 -3.468 -12.993 1.00 93.00 102 ALA A N 1
ATOM 775 C CA . ALA A 1 102 ? 2.186 -2.241 -13.373 1.00 93.00 102 ALA A CA 1
ATOM 776 C C . ALA A 1 102 ? 1.343 -1.709 -12.210 1.00 93.00 102 ALA A C 1
ATOM 778 O O . ALA A 1 102 ? 1.360 -0.503 -11.955 1.00 93.00 102 ALA A O 1
ATOM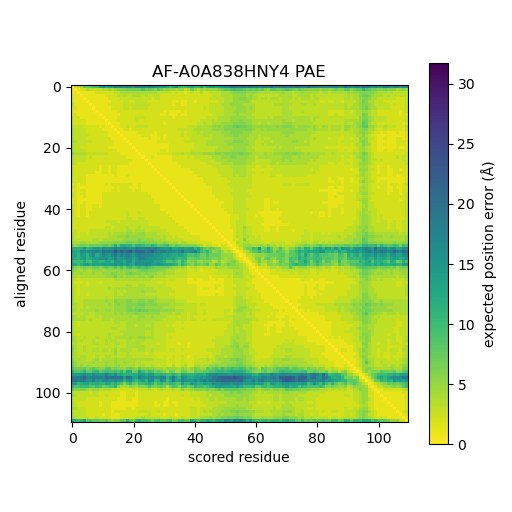 779 N N . LEU A 1 103 ? 0.679 -2.594 -11.458 1.00 92.06 103 LEU A N 1
ATOM 780 C CA . LEU A 1 103 ? -0.024 -2.213 -10.229 1.00 92.06 103 LEU A CA 1
ATOM 781 C C . LEU A 1 103 ? 0.940 -1.717 -9.149 1.00 92.06 103 LEU A C 1
ATOM 783 O O . LEU A 1 103 ? 0.652 -0.708 -8.504 1.00 92.06 103 LEU A O 1
ATOM 787 N N . LEU A 1 104 ? 2.095 -2.369 -8.976 1.00 93.75 104 LEU A N 1
ATOM 788 C CA . LEU A 1 104 ? 3.119 -1.896 -8.041 1.00 93.75 104 LEU A CA 1
ATOM 789 C C . LEU A 1 104 ? 3.648 -0.516 -8.434 1.00 93.75 104 LEU A C 1
ATOM 791 O O . LEU A 1 104 ? 3.636 0.388 -7.602 1.00 93.75 104 LEU A O 1
ATOM 795 N N . ALA A 1 105 ? 4.047 -0.332 -9.695 1.00 95.31 105 ALA A N 1
ATOM 796 C CA . ALA A 1 105 ? 4.515 0.954 -10.204 1.00 95.31 105 ALA A CA 1
ATOM 797 C C . ALA A 1 105 ? 3.460 2.058 -10.019 1.00 95.31 105 ALA A C 1
ATOM 799 O O . ALA A 1 105 ? 3.777 3.137 -9.525 1.00 95.31 105 ALA A O 1
ATOM 800 N N . ALA A 1 106 ? 2.195 1.784 -10.349 1.00 93.44 106 ALA A N 1
ATOM 801 C CA . ALA A 1 106 ? 1.106 2.733 -10.137 1.00 93.44 106 ALA A CA 1
ATOM 802 C C . ALA A 1 106 ? 0.917 3.078 -8.651 1.00 93.44 106 ALA A C 1
ATOM 804 O O . ALA A 1 106 ? 0.740 4.246 -8.317 1.00 93.44 106 ALA A O 1
ATOM 805 N N . GLY A 1 107 ? 0.992 2.083 -7.763 1.00 91.44 107 GLY A N 1
ATOM 806 C CA . GLY A 1 107 ? 0.801 2.267 -6.326 1.00 91.44 107 GLY A CA 1
ATOM 807 C C . GLY A 1 107 ? 1.906 3.074 -5.641 1.00 91.44 107 GLY A C 1
ATOM 808 O O . GLY A 1 107 ? 1.613 3.803 -4.700 1.00 91.44 107 GLY A O 1
ATOM 809 N N . VAL A 1 108 ? 3.159 2.967 -6.097 1.00 93.31 108 VAL A N 1
ATOM 810 C CA . VAL A 1 108 ? 4.289 3.713 -5.504 1.00 93.31 108 VAL A CA 1
ATOM 811 C C . VAL A 1 108 ? 4.499 5.097 -6.121 1.00 93.31 108 VAL A C 1
ATOM 813 O O . VAL A 1 108 ? 5.133 5.942 -5.497 1.00 93.31 108 VAL A O 1
ATOM 816 N N . ASN A 1 109 ? 3.974 5.335 -7.327 1.00 93.62 109 ASN A N 1
ATOM 817 C CA . ASN A 1 109 ? 4.074 6.623 -8.019 1.00 93.62 109 ASN A CA 1
ATOM 818 C C . ASN A 1 109 ? 2.936 7.608 -7.668 1.00 93.62 109 ASN A C 1
ATOM 820 O O . ASN A 1 109 ? 3.009 8.761 -8.098 1.00 93.62 109 ASN A O 1
ATOM 824 N N . ALA A 1 110 ? 1.882 7.146 -6.981 1.00 76.69 110 ALA A N 1
ATOM 825 C CA . ALA A 1 110 ? 0.699 7.928 -6.596 1.00 76.69 110 ALA A CA 1
ATOM 826 C C . ALA A 1 110 ? 0.969 8.874 -5.414 1.00 76.69 110 ALA A C 1
ATOM 828 O O . ALA A 1 110 ? 0.428 10.004 -5.450 1.00 76.69 110 ALA A O 1
#

Sequence (110 aa):
MEMRRTTGHLTELVPVTAAELEADWRRRALVEHLFERLVELSVAINSHVAAARGGVPPDEYRASFKAAADAGALQPDLADLLGPAAGLRNVITHDYLDTDLALLAAGVNA

Mean predicted aligned error: 3.95 Å

Secondary structure (DSSP, 8-state):
-HHHHHHHHHHHH-S--HHHHHH-HHHHHHHHHHHHHHHHHHHHHHHHHHHHTTPPPPSSHHHHHHHHHHTTSS-HHHHHHHHHHHHHHHHHHH-SS---HHHHHHHHH-

Solvent-accessible surface area (backbo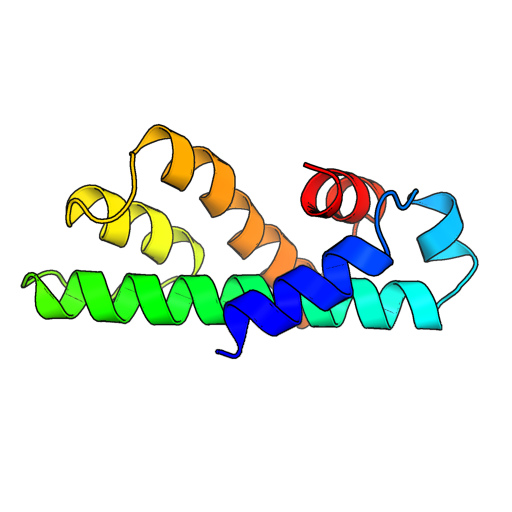ne atoms only — not comparable to full-atom values): 5973 Å² total; per-residue (Å²): 113,66,66,66,50,46,51,50,59,48,57,75,60,47,78,54,49,37,68,56,39,70,75,31,64,67,60,31,52,51,51,52,51,42,50,41,51,49,46,52,53,50,33,54,52,22,29,52,52,11,38,76,69,76,43,76,61,52,96,43,63,42,48,11,34,53,42,15,22,77,59,68,77,37,56,61,72,56,21,64,66,51,27,59,51,41,55,55,37,52,37,62,76,64,63,82,47,87,69,59,43,58,60,50,27,52,67,71,57,108

Nearest PDB structures (fol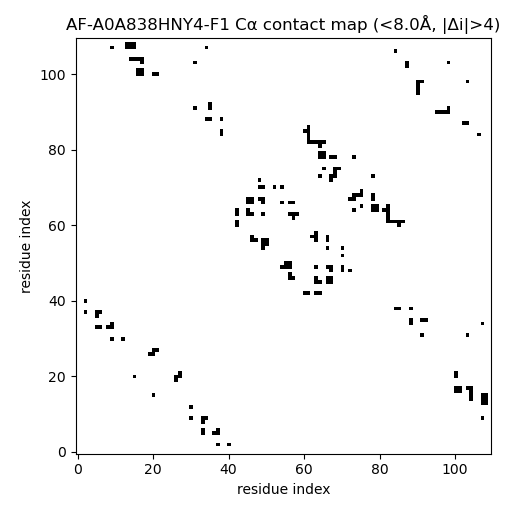dseek):
  7aer-assembly1_B  TM=8.858E-01  e=1.393E-03  Shewanella oneidensis MR-1
  7ae9-assembly2_D  TM=8.913E-01  e=2.200E-03  Aphanizomenon flos-aquae 2012/KM1/D3
  7ae2-assembly1_A-2  TM=8.802E-01  e=4.256E-03  Aphanizomenon flos-aquae 2012/KM1/D3
  7bxo-assembly1_F  TM=8.628E-01  e=4.256E-03  Shewanella oneidensis MR-1
  7ae8-assembly2_D  TM=8.678E-01  e=4.711E-03  Aphanizomenon flos-aquae 2012/KM1/D3

pLDDT: mean 90.72, std 8.02, range [55.53, 97.56]

Foldseek 3Di:
DVLVVLLVVLVVLPLDALVNCVVDVVSVVSLLVSLLVNLVVQLVVLQVLLVVLVHDRDPASLVSLVSSCVSVNDPPVVSVVCSCSSVLNVCSPPVPDPRPSRVSSVNSHD

Radius of gyration: 14.47 Å; Cα contacts (8 Å, |Δi|>4): 115; chains: 1; bounding box: 32×27×40 Å